Protein AF-A0A5P2W1J0-F1 (afdb_monomer)

Organism: NCBI:txid40318

Sequence (146 aa):
MRELLFEFESRYTLREKDQLHRMLEKELWIFGDEYSHAVSEIGLAKALNRHLPRLEGRTVPQQRDQLHNGTSGRLDLLLSSVSGSGRTKQQLVVELKRPRTVLSEAEVAQINSYAYAVTTDERYRHDEETCWEFWLVGNSIDDVVQ

Foldseek 3Di:
DDDDADDDPCPPDQQDLVVVLVVCCVVVCSVPPQFPDKDAFAKLLRVVVVVQPPPPPDDPPPRDQAFPVRDIDTFGMWTWGADDVRQAIEIETEDEDRQPDAAEPVLVVNQVSSVVRQVPRPSCVPNPRYHYHTYYDYNHYDPVVD

Nearest PDB structures (foldseek):
  4ceh-assembly1_B  TM=3.805E-01  e=6.452E-02  Bacillus subtilis subsp. subtilis str. 168
  4cei-assembly1_B  TM=4.123E-01  e=1.154E-01  Bacillus subtilis subsp. subtilis str. 168
  3u4q-assembly1_B  TM=3.263E-01  e=1.493E-01  Bacillus subtilis
  4cej-assembly1_B  TM=3.397E-01  e=2.200E-01  Bacillus subtilis subsp. subtilis str. 168
  8xgc-assembly1_8  TM=2.785E-01  e=1.105E+00  Saccharomyces cerevisiae

Secondary structure (DSSP, 8-state):
--------S-TTT--SHHHHHHHHTT-GGGG-TT--EEEEEEEHHHHHHHHS---TT----S--SS-TTS---EEEEEEEEEEGGGTEEEEEEEEE--TTPEE-HHHHHHHHHHHHHHHH-GGGTT-TTEEEEEEEE-SEE-TT--

Solvent-accessible surface area (backbone atoms only — not comparable to full-atom values): 8924 Å² total; per-residue (Å²): 134,89,84,74,82,70,85,67,98,52,94,82,75,65,86,45,45,67,57,53,48,63,48,44,75,75,48,42,52,82,82,34,82,70,37,84,44,76,48,63,74,36,40,46,31,60,53,52,62,70,69,46,74,82,52,86,90,58,79,76,71,75,88,46,80,42,40,96,87,64,53,60,51,72,34,51,35,39,34,42,30,70,40,80,95,71,57,37,31,43,37,38,41,33,44,77,48,34,65,84,41,65,43,43,67,69,57,52,49,51,55,49,48,53,54,50,51,55,76,67,35,74,88,50,75,82,48,85,48,55,48,80,47,78,46,81,44,46,62,40,69,37,82,89,73,109

Structure (mmCIF, N/CA/C/O backbone):
data_AF-A0A5P2W1J0-F1
#
_entry.id   AF-A0A5P2W1J0-F1
#
loop_
_atom_site.group_PDB
_atom_site.id
_atom_site.type_symbol
_atom_site.label_atom_id
_atom_site.label_alt_id
_atom_site.label_comp_id
_atom_site.label_asym_id
_atom_site.label_entity_id
_atom_site.label_seq_id
_atom_site.pdbx_PDB_ins_code
_atom_site.Cartn_x
_atom_site.Cartn_y
_atom_site.Cartn_z
_atom_site.occupancy
_atom_site.B_iso_or_equiv
_atom_site.auth_seq_id
_atom_site.auth_comp_id
_atom_site.auth_asym_id
_atom_site.auth_atom_id
_atom_site.pdbx_PDB_model_num
ATOM 1 N N . MET A 1 1 ? -9.440 -2.153 -10.381 1.00 31.75 1 MET A N 1
ATOM 2 C CA . MET A 1 1 ? -7.993 -1.886 -10.301 1.00 31.75 1 MET A CA 1
ATOM 3 C C . MET A 1 1 ? -7.786 -0.420 -10.644 1.00 31.75 1 MET A C 1
ATOM 5 O O . MET A 1 1 ? -8.346 0.014 -11.642 1.00 31.75 1 MET A O 1
ATOM 9 N N . ARG A 1 2 ? -7.126 0.371 -9.788 1.00 34.25 2 ARG A N 1
ATOM 10 C CA . ARG A 1 2 ? -6.659 1.709 -10.184 1.00 34.25 2 ARG A CA 1
ATOM 11 C C . ARG A 1 2 ? -5.267 1.524 -10.777 1.00 34.25 2 ARG A C 1
ATOM 13 O O . ARG A 1 2 ? -4.403 0.977 -10.104 1.00 34.25 2 ARG A O 1
ATOM 20 N N . GLU A 1 3 ? -5.083 1.931 -12.025 1.00 37.69 3 GLU A N 1
ATOM 21 C CA . GLU A 1 3 ? -3.789 1.900 -12.704 1.00 37.69 3 GLU A CA 1
ATOM 22 C C . GLU A 1 3 ? -3.160 3.292 -12.626 1.00 37.69 3 GLU A C 1
ATOM 24 O O . GLU A 1 3 ? -3.736 4.272 -13.095 1.00 37.69 3 GLU A O 1
ATOM 29 N N . LEU A 1 4 ? -1.986 3.383 -12.003 1.00 44.47 4 LEU A N 1
ATOM 30 C CA . LEU A 1 4 ? -1.175 4.598 -11.955 1.00 44.47 4 LEU A CA 1
ATOM 31 C C . LEU A 1 4 ? 0.078 4.339 -12.794 1.00 44.47 4 LEU A C 1
ATOM 33 O O . LEU A 1 4 ? 1.078 3.808 -12.315 1.00 44.47 4 LEU A O 1
ATOM 37 N N . LEU A 1 5 ? -0.019 4.647 -14.088 1.00 41.25 5 LEU A N 1
ATOM 38 C CA . LEU A 1 5 ? 1.088 4.541 -15.035 1.00 41.25 5 LEU A CA 1
ATOM 39 C C . LEU A 1 5 ? 1.984 5.774 -14.899 1.00 41.25 5 LEU A C 1
ATOM 41 O O . LEU A 1 5 ? 1.643 6.875 -15.326 1.00 41.25 5 LEU A O 1
ATOM 45 N N . PHE A 1 6 ? 3.147 5.581 -14.283 1.00 42.84 6 PHE A N 1
ATOM 46 C CA . PHE A 1 6 ? 4.178 6.605 -14.177 1.00 42.84 6 PHE A CA 1
ATOM 47 C C . PHE A 1 6 ? 4.983 6.693 -15.476 1.00 42.84 6 PHE A C 1
ATOM 49 O O . PHE A 1 6 ? 5.951 5.956 -15.673 1.00 42.84 6 PHE A O 1
ATOM 56 N N . GLU A 1 7 ? 4.621 7.625 -16.354 1.00 37.50 7 GLU A N 1
ATOM 57 C CA . GLU A 1 7 ? 5.414 7.928 -17.546 1.00 37.50 7 GLU A CA 1
ATOM 58 C C . GLU A 1 7 ? 6.431 9.034 -17.230 1.00 37.50 7 GLU A C 1
ATOM 60 O O . GLU A 1 7 ? 6.177 10.227 -17.369 1.00 37.50 7 GLU A O 1
ATOM 65 N N . PHE A 1 8 ? 7.603 8.638 -16.726 1.00 43.78 8 PHE A N 1
ATOM 66 C CA . PHE A 1 8 ? 8.714 9.564 -16.511 1.00 43.78 8 PHE A CA 1
ATOM 67 C C . PHE A 1 8 ? 9.620 9.555 -17.752 1.00 43.78 8 PHE A C 1
ATOM 69 O O . PHE A 1 8 ? 10.289 8.557 -18.033 1.00 43.78 8 PHE A O 1
ATOM 76 N N . GLU A 1 9 ? 9.718 10.683 -18.461 1.00 39.81 9 GLU A N 1
ATOM 77 C CA . GLU A 1 9 ? 10.654 10.950 -19.578 1.00 39.81 9 GLU A CA 1
ATOM 78 C C . GLU A 1 9 ? 12.149 10.942 -19.151 1.00 39.81 9 GLU A C 1
ATOM 80 O O . GLU A 1 9 ? 13.011 11.560 -19.766 1.00 39.81 9 GLU A O 1
ATOM 85 N N . SER A 1 10 ? 12.515 10.208 -18.094 1.00 43.81 10 SER A N 1
ATOM 86 C CA . SER A 1 10 ? 13.906 9.946 -17.712 1.00 43.81 10 SER A CA 1
ATOM 87 C C . SER A 1 10 ? 14.154 8.441 -17.614 1.00 43.81 10 SER A C 1
ATOM 89 O O . SER A 1 10 ? 14.41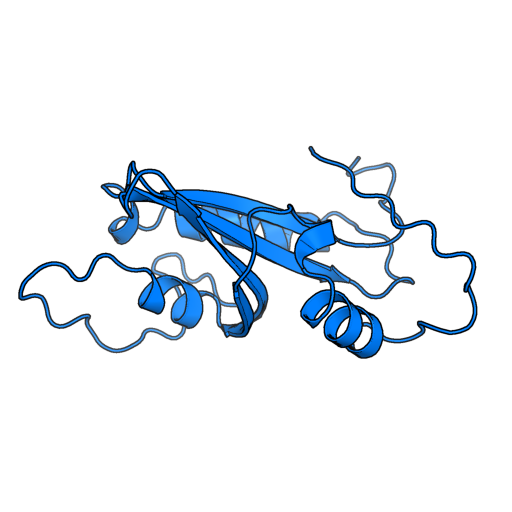1 7.856 -16.564 1.00 43.81 10 SER A O 1
ATOM 91 N N . ARG A 1 11 ? 14.140 7.774 -18.773 1.00 44.44 11 ARG A N 1
ATOM 92 C CA . ARG A 1 11 ? 14.523 6.351 -18.893 1.00 44.44 11 ARG A CA 1
ATOM 93 C C . ARG A 1 11 ? 15.974 6.062 -18.452 1.00 44.44 11 ARG A C 1
ATOM 95 O O . ARG A 1 11 ? 16.391 4.906 -18.436 1.00 44.44 11 ARG A O 1
ATOM 102 N N . TYR A 1 12 ? 16.745 7.085 -18.069 1.00 44.25 12 TYR A N 1
ATOM 103 C CA . TYR A 1 12 ? 18.153 6.967 -17.694 1.00 44.25 12 TYR A CA 1
ATOM 104 C C . TYR A 1 12 ? 18.473 7.222 -16.214 1.00 44.25 12 TYR A C 1
ATOM 106 O O . TYR A 1 12 ? 19.532 6.766 -15.777 1.00 44.25 12 TYR A O 1
ATOM 114 N N . THR A 1 13 ? 17.595 7.855 -15.423 1.00 50.66 13 THR A N 1
ATOM 115 C CA . THR A 1 13 ? 18.009 8.399 -14.110 1.00 50.66 13 THR A CA 1
ATOM 116 C C . THR A 1 13 ? 17.537 7.581 -12.904 1.00 50.66 13 THR A C 1
ATOM 118 O O . THR A 1 13 ? 18.249 7.537 -11.906 1.00 50.66 13 THR A O 1
ATOM 121 N N . LEU A 1 14 ? 16.409 6.864 -12.993 1.00 55.03 14 LEU A N 1
ATOM 122 C CA . LEU A 1 14 ? 15.874 6.045 -11.893 1.00 55.03 14 LEU A CA 1
ATOM 123 C C . LEU A 1 14 ? 16.140 4.559 -12.148 1.00 55.03 14 LEU A C 1
ATOM 125 O O . LEU A 1 14 ? 15.319 3.828 -12.700 1.00 55.03 14 LEU A O 1
ATOM 129 N N . ARG A 1 15 ? 17.347 4.106 -11.796 1.00 62.31 15 ARG A N 1
ATOM 130 C CA . ARG A 1 15 ? 17.764 2.704 -11.996 1.00 62.31 15 ARG A CA 1
ATOM 131 C C . ARG A 1 15 ? 17.413 1.806 -10.812 1.00 62.31 15 ARG A C 1
ATOM 133 O O . ARG A 1 15 ? 17.435 0.582 -10.960 1.00 62.31 15 ARG A O 1
ATOM 140 N N . GLU A 1 16 ? 17.102 2.404 -9.666 1.00 68.12 16 GLU A N 1
ATOM 141 C CA . GLU A 1 16 ? 17.003 1.729 -8.376 1.00 68.12 16 GLU A CA 1
ATOM 142 C C . GLU A 1 16 ? 15.677 2.051 -7.680 1.00 68.12 16 GLU A C 1
ATOM 144 O O . GLU A 1 16 ? 15.235 3.200 -7.658 1.00 68.12 16 GLU A O 1
ATOM 149 N N . LYS A 1 17 ? 15.062 1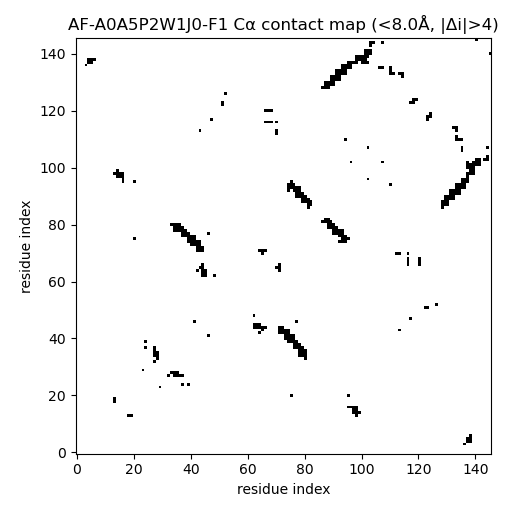.019 -7.086 1.00 79.75 17 LYS A N 1
ATOM 150 C CA . LYS A 1 17 ? 13.843 1.131 -6.266 1.00 79.75 17 LYS A CA 1
ATOM 151 C C . LYS A 1 17 ? 14.015 2.182 -5.167 1.00 79.75 17 LYS A C 1
ATOM 153 O O . LYS A 1 17 ? 13.116 2.982 -4.964 1.00 79.75 17 LYS A O 1
ATOM 158 N N . ASP A 1 18 ? 15.187 2.241 -4.545 1.00 80.56 18 ASP A N 1
ATOM 159 C CA . ASP A 1 18 ? 15.483 3.160 -3.443 1.00 80.56 18 ASP A CA 1
ATOM 160 C C . ASP A 1 18 ? 15.403 4.636 -3.861 1.00 80.56 18 ASP A C 1
ATOM 162 O O . ASP A 1 18 ? 15.016 5.491 -3.068 1.00 80.56 18 ASP A O 1
ATOM 166 N N . GLN A 1 19 ? 15.745 4.956 -5.112 1.00 81.38 19 GLN A N 1
ATOM 167 C CA . GLN A 1 19 ? 15.623 6.320 -5.631 1.00 81.38 19 GLN A CA 1
ATOM 168 C C . GLN A 1 19 ? 14.154 6.695 -5.842 1.00 81.38 19 GLN A C 1
ATOM 170 O O . GLN A 1 19 ? 13.744 7.786 -5.447 1.00 81.38 19 GLN A O 1
ATOM 175 N N . LEU A 1 20 ? 13.367 5.778 -6.417 1.00 81.19 20 LEU A N 1
ATOM 176 C CA . LEU A 1 20 ? 11.922 5.948 -6.575 1.00 81.19 20 LEU A CA 1
ATOM 177 C C . LEU A 1 20 ? 11.240 6.090 -5.208 1.00 81.19 20 LEU A C 1
ATOM 179 O O . LEU A 1 20 ? 10.453 7.006 -5.008 1.00 81.19 20 LEU A O 1
ATOM 183 N N . HIS A 1 21 ? 11.605 5.242 -4.248 1.00 84.88 21 HIS A N 1
ATOM 184 C CA . HIS A 1 21 ? 11.090 5.274 -2.881 1.00 84.88 21 HIS A CA 1
ATOM 185 C C . HIS A 1 21 ? 11.347 6.629 -2.217 1.00 84.88 21 HIS A C 1
ATOM 187 O O . HIS A 1 21 ? 10.401 7.294 -1.806 1.00 84.88 21 HIS A O 1
ATOM 193 N N . ARG A 1 22 ? 12.600 7.101 -2.205 1.00 84.56 22 ARG A N 1
ATOM 194 C CA . ARG A 1 22 ? 12.964 8.409 -1.625 1.00 84.56 22 ARG A CA 1
ATOM 195 C C . ARG A 1 22 ? 12.276 9.593 -2.301 1.00 84.56 22 ARG A C 1
ATOM 197 O O . ARG A 1 22 ? 12.107 10.636 -1.674 1.00 84.56 22 ARG A O 1
ATOM 204 N N . MET A 1 23 ? 11.964 9.476 -3.591 1.00 84.19 23 MET A N 1
ATOM 205 C CA . MET A 1 23 ? 11.207 10.497 -4.312 1.00 84.19 23 MET A CA 1
ATOM 206 C C . MET A 1 23 ? 9.748 10.493 -3.855 1.00 84.19 23 MET A C 1
ATOM 208 O O . MET A 1 23 ? 9.231 11.532 -3.466 1.00 84.19 23 MET A O 1
ATOM 212 N N . LEU A 1 24 ? 9.112 9.321 -3.824 1.00 84.44 24 LEU A N 1
ATOM 213 C CA . LEU A 1 24 ? 7.712 9.171 -3.428 1.00 84.44 24 LEU A CA 1
ATOM 214 C C . LEU A 1 24 ? 7.461 9.560 -1.967 1.00 84.44 24 LEU A C 1
ATOM 216 O O . LEU A 1 24 ? 6.425 10.141 -1.678 1.00 84.44 24 LEU A O 1
ATOM 220 N N . GLU A 1 25 ? 8.422 9.347 -1.063 1.00 83.12 25 GLU A N 1
ATOM 221 C CA . GLU A 1 25 ? 8.347 9.843 0.324 1.00 83.12 25 GLU A CA 1
ATOM 222 C C . GLU A 1 25 ? 8.157 11.364 0.423 1.00 83.12 25 GLU A C 1
ATOM 224 O O . GLU A 1 25 ? 7.618 11.854 1.414 1.00 83.12 25 GLU A O 1
ATOM 229 N N . LYS A 1 26 ? 8.617 12.116 -0.584 1.00 84.69 26 LYS A N 1
ATOM 230 C CA . LYS A 1 26 ? 8.493 13.579 -0.647 1.00 84.69 26 LYS A CA 1
ATOM 231 C C . LYS A 1 26 ? 7.264 14.032 -1.430 1.00 84.69 26 LYS A C 1
ATOM 233 O O . LYS A 1 26 ? 6.799 15.145 -1.223 1.00 84.69 26 LYS A O 1
ATOM 238 N N . GLU A 1 27 ? 6.741 13.165 -2.289 1.00 87.50 27 GLU A N 1
ATOM 239 C CA . GLU A 1 27 ? 5.683 13.462 -3.255 1.00 87.50 27 GLU A CA 1
ATOM 240 C C . GLU A 1 27 ? 4.441 12.589 -2.988 1.00 87.50 27 GLU A C 1
ATOM 242 O O . GLU A 1 27 ? 3.876 11.978 -3.894 1.00 87.50 27 GLU A O 1
ATOM 247 N N . LEU A 1 28 ? 4.017 12.504 -1.719 1.00 87.25 28 LEU A N 1
ATOM 248 C CA . LEU A 1 28 ? 2.903 11.640 -1.291 1.00 87.25 28 LEU A CA 1
ATOM 249 C C . LEU A 1 28 ? 1.573 11.959 -1.993 1.00 87.25 28 LEU A C 1
ATOM 251 O O . LEU A 1 28 ? 0.750 11.062 -2.154 1.00 87.25 28 LEU A O 1
ATOM 255 N N . TRP A 1 29 ? 1.392 13.201 -2.455 1.00 86.56 29 TRP A N 1
ATOM 256 C CA . TRP A 1 29 ? 0.205 13.662 -3.185 1.00 86.56 29 TRP A CA 1
ATOM 257 C C . TRP A 1 29 ? -0.100 12.824 -4.432 1.00 86.56 29 TRP A C 1
ATOM 259 O O . TRP A 1 29 ? -1.250 12.739 -4.848 1.00 86.56 29 TRP A O 1
ATOM 269 N N . ILE A 1 30 ? 0.898 12.139 -5.004 1.00 87.88 30 ILE A N 1
ATOM 270 C CA . ILE A 1 30 ? 0.690 11.251 -6.155 1.00 87.88 30 ILE A CA 1
ATOM 271 C C . ILE A 1 30 ? -0.248 10.079 -5.809 1.00 87.88 30 ILE A C 1
ATOM 273 O O . ILE A 1 30 ? -0.925 9.536 -6.682 1.00 87.88 30 ILE A O 1
ATOM 277 N N . PHE A 1 31 ? -0.314 9.697 -4.533 1.00 89.00 31 PHE A N 1
ATOM 278 C CA . PHE A 1 31 ? -1.225 8.664 -4.044 1.00 89.00 31 PHE A CA 1
ATOM 279 C C . PHE A 1 31 ? -2.612 9.204 -3.671 1.00 89.00 31 PHE A C 1
ATOM 281 O O . PHE A 1 31 ? -3.542 8.420 -3.511 1.00 89.00 31 PHE A O 1
ATOM 288 N N . GLY A 1 32 ? -2.757 10.523 -3.550 1.00 88.44 32 GLY A N 1
ATOM 289 C CA . GLY A 1 32 ? -3.967 11.207 -3.104 1.00 88.44 32 GLY A CA 1
ATOM 290 C C . GLY A 1 32 ? -3.622 12.421 -2.243 1.00 88.44 32 GLY A C 1
ATOM 291 O O . GLY A 1 32 ? -2.745 12.352 -1.378 1.00 88.44 32 GLY A O 1
ATOM 292 N N . ASP A 1 33 ? -4.317 13.535 -2.468 1.00 87.19 33 ASP A N 1
ATOM 293 C CA . ASP A 1 33 ? -4.098 14.799 -1.749 1.00 87.19 33 ASP A CA 1
ATOM 294 C C . ASP A 1 33 ? -4.391 14.680 -0.242 1.00 87.19 33 ASP A C 1
ATOM 296 O O . ASP A 1 33 ? -3.907 15.471 0.570 1.00 87.19 33 ASP A O 1
ATOM 300 N N . GLU A 1 34 ? -5.181 13.684 0.157 1.00 85.62 34 GLU A N 1
AT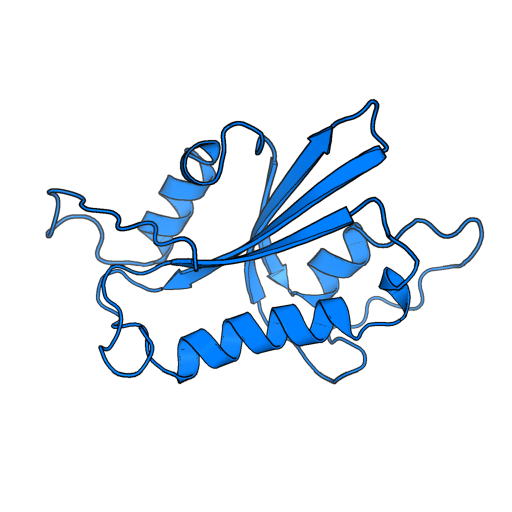OM 301 C CA . GLU A 1 34 ? -5.518 13.409 1.548 1.00 85.62 34 GLU A CA 1
ATOM 302 C C . GLU A 1 34 ? -4.341 12.848 2.365 1.00 85.62 34 GLU A C 1
ATOM 304 O O . GLU A 1 34 ? -4.369 12.907 3.603 1.00 85.62 34 GLU A O 1
ATOM 309 N N . TYR A 1 35 ? -3.310 12.297 1.717 1.00 86.56 35 TYR A N 1
ATOM 310 C CA . TYR A 1 35 ? -2.194 11.644 2.394 1.00 86.56 35 TYR A CA 1
ATOM 311 C C . TYR A 1 35 ? -1.097 12.644 2.757 1.00 86.56 35 TYR A C 1
ATOM 313 O O . TYR A 1 35 ? -0.282 13.059 1.939 1.00 86.56 35 TYR A O 1
ATOM 321 N N . SER A 1 36 ? -1.034 12.988 4.042 1.00 78.19 36 SER A N 1
ATOM 322 C CA . SER A 1 36 ? -0.018 13.895 4.602 1.00 78.19 36 SER A CA 1
ATOM 323 C C . SER A 1 36 ? 1.060 13.182 5.424 1.00 78.19 36 SER A C 1
ATOM 325 O O . SER A 1 36 ? 2.049 13.800 5.812 1.00 78.19 36 SER A O 1
ATOM 327 N N . HIS A 1 37 ? 0.872 11.892 5.715 1.00 82.62 37 HIS A N 1
ATOM 328 C CA . HIS A 1 37 ? 1.754 11.109 6.575 1.00 82.62 37 HIS A CA 1
ATOM 329 C C . HIS A 1 37 ? 2.056 9.754 5.940 1.00 82.62 37 HIS A C 1
ATOM 331 O O . HIS A 1 37 ? 1.141 9.047 5.514 1.00 82.62 37 HIS A O 1
ATOM 337 N N . ALA A 1 38 ? 3.333 9.373 5.952 1.00 85.12 38 ALA A N 1
ATOM 338 C CA . ALA A 1 38 ? 3.798 8.069 5.504 1.00 85.12 38 ALA A CA 1
ATOM 339 C C . ALA A 1 38 ? 4.767 7.444 6.512 1.00 85.12 38 ALA A C 1
ATOM 341 O O . ALA A 1 38 ? 5.522 8.130 7.206 1.00 85.12 38 ALA A O 1
ATOM 342 N N . VAL A 1 39 ? 4.741 6.117 6.581 1.00 85.25 39 VAL A N 1
ATOM 343 C CA . VAL A 1 39 ? 5.730 5.300 7.278 1.00 85.25 39 VAL A CA 1
ATOM 344 C C . VAL A 1 39 ? 6.377 4.378 6.258 1.00 85.25 39 VAL A C 1
ATOM 346 O O . VAL A 1 39 ? 5.676 3.634 5.577 1.00 85.25 39 VAL A O 1
ATOM 349 N N . SER A 1 40 ? 7.704 4.395 6.199 1.00 86.69 40 SER A N 1
ATOM 350 C CA . SER A 1 40 ? 8.472 3.619 5.226 1.00 86.69 40 SER A CA 1
ATOM 351 C C . SER A 1 40 ? 9.187 2.426 5.846 1.00 86.69 40 SER A C 1
ATOM 353 O O . SER A 1 40 ? 9.510 2.440 7.039 1.00 86.69 40 SER A O 1
ATOM 355 N N . GLU A 1 41 ? 9.480 1.417 5.020 1.00 84.88 41 GLU A N 1
ATOM 356 C CA . GLU A 1 41 ? 10.343 0.270 5.351 1.00 84.88 41 GLU A CA 1
ATOM 357 C C . GLU A 1 41 ? 9.952 -0.427 6.669 1.00 84.88 41 GLU A C 1
ATOM 359 O O . GLU A 1 41 ? 10.791 -0.837 7.479 1.00 84.88 41 GLU A O 1
ATOM 364 N N . ILE A 1 42 ? 8.646 -0.557 6.908 1.00 82.75 42 ILE A N 1
ATOM 365 C CA . ILE A 1 42 ? 8.090 -1.101 8.146 1.00 82.75 42 ILE A CA 1
ATOM 366 C C . ILE A 1 42 ? 7.553 -2.514 7.925 1.00 82.75 42 ILE A C 1
ATOM 368 O O . ILE A 1 42 ? 6.896 -2.807 6.931 1.00 82.75 42 ILE A O 1
ATOM 372 N N . GLY A 1 43 ? 7.814 -3.418 8.872 1.00 85.62 43 GLY A N 1
ATOM 373 C CA . GLY A 1 43 ? 7.209 -4.750 8.849 1.00 85.62 43 GLY A CA 1
ATOM 374 C C . GLY A 1 43 ? 5.681 -4.666 8.928 1.00 85.62 43 GLY A C 1
ATOM 375 O O . GLY A 1 43 ? 5.165 -3.928 9.766 1.00 85.62 43 GLY A O 1
ATOM 376 N N . LEU A 1 44 ? 4.965 -5.446 8.117 1.00 83.88 44 LEU A N 1
ATOM 377 C CA . LEU A 1 44 ? 3.500 -5.470 8.039 1.00 83.88 44 LEU A CA 1
ATOM 378 C C . LEU A 1 44 ? 2.853 -5.603 9.424 1.00 83.88 44 LEU A C 1
ATOM 380 O O . LEU A 1 44 ? 2.031 -4.778 9.809 1.00 83.88 44 LEU A O 1
ATOM 384 N N . ALA A 1 45 ? 3.279 -6.585 10.223 1.00 81.94 45 ALA A N 1
ATOM 385 C CA . ALA A 1 45 ? 2.742 -6.779 11.569 1.00 81.94 45 ALA A CA 1
ATOM 386 C C . ALA A 1 45 ? 2.999 -5.565 12.482 1.00 81.94 45 ALA A C 1
ATOM 388 O O . ALA A 1 45 ? 2.125 -5.157 13.247 1.00 81.94 45 ALA A O 1
ATOM 389 N N . LYS A 1 46 ? 4.174 -4.933 12.373 1.00 83.12 46 LYS A N 1
ATOM 390 C CA . LYS A 1 46 ? 4.525 -3.730 13.140 1.00 83.12 46 LYS A CA 1
ATOM 391 C C . LYS A 1 46 ? 3.694 -2.517 12.714 1.00 83.12 46 LYS A C 1
ATOM 393 O O . LYS A 1 46 ? 3.248 -1.772 13.585 1.00 83.12 46 LYS A O 1
ATOM 398 N N . ALA A 1 47 ? 3.493 -2.334 11.411 1.00 80.56 47 ALA A N 1
ATOM 399 C CA . ALA A 1 47 ? 2.613 -1.320 10.842 1.00 80.56 47 ALA A CA 1
ATOM 400 C C . ALA A 1 47 ? 1.196 -1.486 11.394 1.00 80.56 47 ALA A C 1
ATOM 402 O O . ALA A 1 47 ? 0.688 -0.604 12.078 1.00 80.56 47 ALA A O 1
ATOM 403 N N . LEU A 1 48 ? 0.612 -2.666 11.218 1.00 77.69 48 LEU A N 1
ATOM 404 C CA . LEU A 1 48 ? -0.746 -2.977 11.648 1.00 77.69 48 LEU A CA 1
ATOM 405 C C . LEU A 1 48 ? -0.943 -2.807 13.161 1.00 77.69 48 LEU A C 1
ATOM 407 O O . LEU A 1 48 ? -1.916 -2.184 13.592 1.00 77.69 48 LEU A O 1
ATOM 411 N N . ASN A 1 49 ? 0.011 -3.254 13.9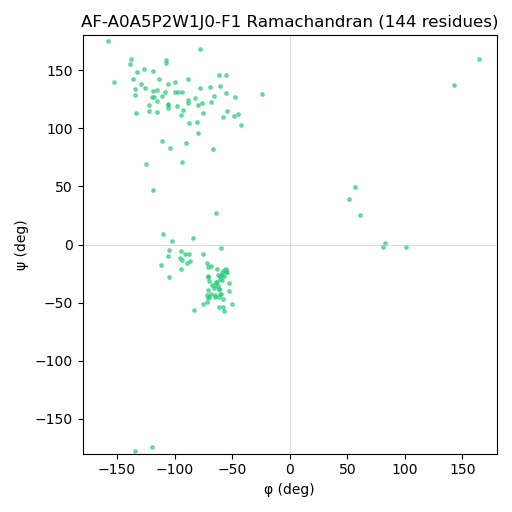81 1.00 76.62 49 ASN A N 1
ATOM 412 C CA . ASN A 1 49 ? -0.055 -3.092 15.436 1.00 76.62 49 ASN A CA 1
ATOM 413 C C . ASN A 1 49 ? -0.098 -1.617 15.887 1.00 76.62 49 ASN A C 1
ATOM 415 O O . ASN A 1 49 ? -0.649 -1.333 16.947 1.00 76.62 49 ASN A O 1
ATOM 419 N N . ARG A 1 50 ? 0.458 -0.671 15.113 1.00 74.88 50 ARG A N 1
ATOM 420 C CA . ARG A 1 50 ? 0.389 0.770 15.428 1.00 74.88 50 ARG A CA 1
ATOM 421 C C . ARG A 1 50 ? -1.019 1.338 15.247 1.00 74.88 50 ARG A C 1
ATOM 423 O O . ARG A 1 50 ? -1.383 2.271 15.960 1.00 74.88 50 ARG A O 1
ATOM 430 N N . HIS A 1 51 ? -1.777 0.782 14.308 1.00 68.44 51 HIS A N 1
ATOM 431 C CA . HIS A 1 51 ? -3.129 1.226 13.969 1.00 68.44 51 HIS A CA 1
ATOM 432 C C . HIS A 1 51 ? -4.213 0.448 14.700 1.00 68.44 51 HIS A C 1
ATOM 434 O O . HIS A 1 51 ? -5.383 0.807 14.595 1.00 68.44 51 HIS A O 1
ATOM 440 N N . LEU A 1 52 ? -3.834 -0.587 15.456 1.00 66.25 52 LEU A N 1
ATOM 441 C CA . LEU A 1 52 ? -4.785 -1.342 16.244 1.00 66.25 52 LEU A CA 1
ATOM 442 C C . LEU A 1 52 ? -5.536 -0.378 17.171 1.00 66.25 52 LEU A C 1
ATOM 444 O O . LEU A 1 52 ? -4.878 0.424 17.851 1.00 66.25 52 LEU A O 1
ATOM 448 N N . PRO A 1 53 ? -6.883 -0.429 17.207 1.00 57.44 53 PRO A N 1
ATOM 449 C CA . PRO A 1 53 ? -7.646 0.325 18.182 1.00 57.44 53 PRO A CA 1
ATOM 450 C C . PRO A 1 53 ? -6.998 0.087 19.539 1.00 57.44 53 PRO A C 1
ATOM 452 O O . PRO A 1 53 ? -6.743 -1.064 19.912 1.00 57.44 53 PRO A O 1
ATOM 455 N N . ARG A 1 54 ? -6.655 1.162 20.257 1.00 54.91 54 ARG A N 1
ATOM 456 C CA . ARG A 1 54 ? -6.231 1.041 21.651 1.00 54.91 54 ARG A CA 1
ATOM 457 C C . ARG A 1 54 ? -7.461 0.566 22.414 1.00 54.91 54 ARG A C 1
ATOM 459 O O . ARG A 1 54 ? -8.209 1.381 22.934 1.00 54.91 54 ARG A O 1
ATOM 466 N N . LEU A 1 55 ? -7.710 -0.741 22.382 1.00 48.75 55 LEU A N 1
ATOM 467 C CA . LEU A 1 55 ? -8.779 -1.389 23.117 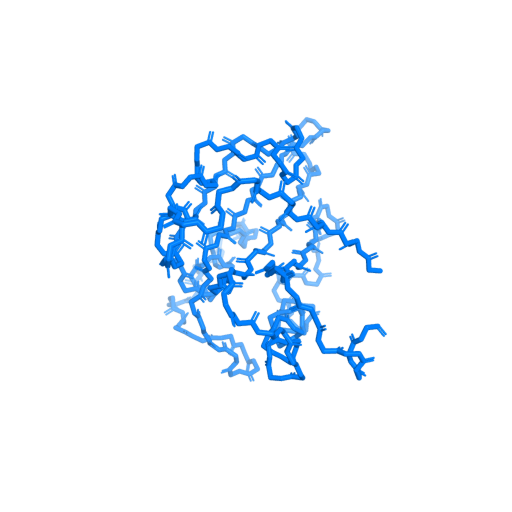1.00 48.75 55 LEU A CA 1
ATOM 468 C C . LEU A 1 55 ? -8.518 -1.058 24.577 1.00 48.75 55 LEU A C 1
ATOM 470 O O . LEU A 1 55 ? -7.509 -1.482 25.147 1.00 48.75 55 LEU A O 1
ATOM 474 N N . GLU A 1 56 ? -9.380 -0.212 25.122 1.00 43.41 56 GLU A N 1
ATOM 475 C CA . GLU A 1 56 ? -9.301 0.317 26.472 1.00 43.41 56 GLU A CA 1
ATOM 476 C C . GLU A 1 56 ? -8.965 -0.821 27.450 1.00 43.41 56 GLU A C 1
ATOM 478 O O . GLU A 1 56 ? -9.718 -1.779 27.615 1.00 43.41 56 GLU A O 1
ATOM 483 N N . GLY A 1 57 ? -7.768 -0.768 28.038 1.00 46.78 57 GLY A N 1
ATOM 484 C CA . GLY A 1 57 ? -7.346 -1.692 29.093 1.00 46.78 57 GLY A CA 1
ATOM 485 C C . GLY A 1 57 ? -6.801 -3.062 28.670 1.00 46.78 57 GLY A C 1
ATOM 486 O O . GLY A 1 57 ? -6.412 -3.825 29.553 1.00 46.78 57 GLY A O 1
ATOM 487 N N . ARG A 1 58 ? -6.692 -3.402 27.377 1.00 47.16 58 ARG A N 1
ATOM 488 C CA . ARG A 1 58 ? -5.967 -4.618 26.958 1.00 47.16 58 ARG A CA 1
ATOM 489 C C . ARG A 1 58 ? -4.529 -4.263 26.603 1.00 47.16 58 ARG A C 1
ATOM 491 O O . ARG A 1 58 ? -4.266 -3.611 25.597 1.00 47.16 58 ARG A O 1
ATOM 498 N N . THR A 1 59 ? -3.587 -4.719 27.426 1.00 44.72 59 THR A N 1
ATOM 499 C CA . THR A 1 59 ? -2.175 -4.836 27.051 1.00 44.72 59 THR A CA 1
ATOM 500 C C . THR A 1 59 ? -2.122 -5.543 25.704 1.00 44.72 59 THR A C 1
ATOM 502 O O . THR A 1 59 ? -2.477 -6.718 25.617 1.00 44.72 59 THR A O 1
ATOM 505 N N . VAL A 1 60 ? -1.744 -4.823 24.642 1.00 50.66 60 VAL A N 1
ATOM 506 C CA . VAL A 1 60 ? -1.489 -5.439 23.337 1.00 50.66 60 VAL A CA 1
ATOM 507 C C . VAL A 1 60 ? -0.464 -6.544 23.608 1.00 50.66 60 VAL A C 1
ATOM 509 O O . VAL A 1 60 ? 0.629 -6.222 24.089 1.00 50.66 60 VAL A O 1
ATOM 512 N N . PRO A 1 61 ? -0.809 -7.834 23.419 1.00 48.69 61 PRO A N 1
ATOM 513 C CA . PRO A 1 61 ? 0.140 -8.915 23.638 1.00 48.69 61 PRO A CA 1
ATOM 514 C C . PRO A 1 61 ? 1.378 -8.639 22.788 1.00 48.69 61 PRO A C 1
ATOM 516 O O . PRO A 1 61 ? 1.235 -8.053 21.715 1.00 48.69 61 PRO A O 1
ATOM 519 N N . GLN A 1 62 ? 2.556 -9.021 23.293 1.00 52.16 62 GLN A N 1
ATOM 520 C CA . GLN A 1 62 ? 3.868 -8.826 22.664 1.00 52.16 62 GLN A CA 1
ATOM 521 C C . GLN A 1 62 ? 3.802 -8.672 21.144 1.00 52.16 62 GLN A C 1
ATOM 523 O O . GLN A 1 62 ? 3.197 -9.496 20.456 1.00 52.16 62 GLN A O 1
ATOM 528 N N . GLN A 1 63 ? 4.461 -7.618 20.659 1.00 55.94 63 GLN A N 1
ATOM 529 C CA . GLN A 1 63 ? 4.653 -7.307 19.249 1.00 55.94 63 GLN A CA 1
ATOM 530 C C . GLN A 1 63 ? 4.989 -8.600 18.493 1.00 55.94 63 GLN A C 1
ATOM 532 O O . GLN A 1 63 ? 6.082 -9.138 18.634 1.00 55.94 63 GLN A O 1
ATOM 537 N N . ARG A 1 64 ? 4.014 -9.156 17.768 1.00 60.62 64 ARG A N 1
ATOM 538 C CA . ARG A 1 64 ? 4.271 -10.317 16.920 1.00 60.62 64 ARG A CA 1
ATOM 539 C C . ARG A 1 64 ? 4.964 -9.820 15.661 1.00 60.62 64 ARG A C 1
ATOM 541 O O . ARG A 1 64 ? 4.509 -8.846 15.062 1.00 60.62 64 ARG A O 1
ATOM 548 N N . ASP A 1 65 ? 6.014 -10.518 15.249 1.00 64.62 65 ASP A N 1
ATOM 549 C CA . ASP A 1 65 ? 6.722 -10.244 13.991 1.00 64.62 65 ASP A CA 1
ATOM 550 C C . ASP A 1 65 ? 5.940 -10.744 12.758 1.00 64.62 65 ASP A C 1
ATOM 552 O O . ASP A 1 65 ? 6.298 -10.459 11.612 1.00 64.62 65 ASP A O 1
ATOM 556 N N . GLN A 1 66 ? 4.849 -11.486 12.987 1.00 68.38 66 GLN A N 1
ATOM 557 C CA . GLN A 1 66 ? 3.970 -12.060 11.967 1.00 68.38 66 GLN A CA 1
ATOM 558 C C . GLN A 1 66 ? 2.497 -11.929 12.3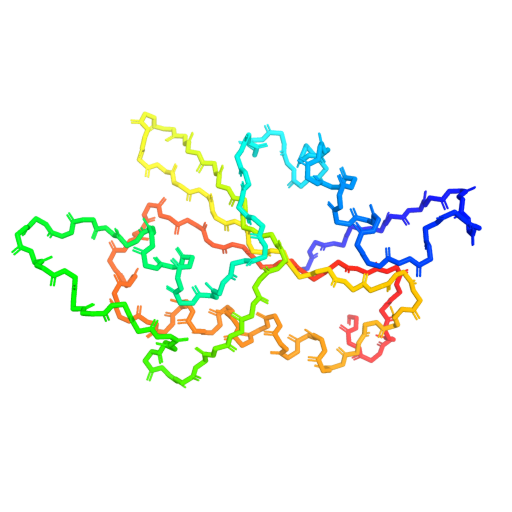76 1.00 68.38 66 GLN A C 1
ATOM 560 O O . GLN A 1 66 ? 2.167 -11.835 13.564 1.00 68.38 66 GLN A O 1
ATOM 565 N N . LEU A 1 67 ? 1.606 -11.932 11.387 1.00 71.94 67 LEU A N 1
ATOM 566 C CA . LEU A 1 67 ? 0.157 -11.933 11.596 1.00 71.94 67 LEU A CA 1
ATOM 567 C C . LEU A 1 67 ? -0.366 -13.324 11.977 1.00 71.94 67 LEU A C 1
ATOM 569 O O . LEU A 1 67 ? 0.353 -14.317 11.896 1.00 71.94 67 LEU A O 1
ATOM 573 N N . HIS A 1 68 ? -1.625 -13.405 12.428 1.00 71.31 68 HIS A N 1
ATOM 574 C CA . HIS A 1 68 ? -2.228 -14.671 12.882 1.00 71.31 68 HIS A CA 1
ATOM 575 C C . HIS A 1 68 ? -2.243 -15.762 11.807 1.00 71.31 68 HIS A C 1
ATOM 577 O O . HIS A 1 68 ? -2.133 -16.940 12.130 1.00 71.31 68 HIS A O 1
ATOM 583 N N . ASN A 1 69 ? -2.342 -15.370 10.541 1.00 74.00 69 ASN A N 1
ATOM 584 C CA . ASN A 1 69 ? -2.303 -16.268 9.393 1.00 74.00 69 ASN A CA 1
ATOM 585 C C . ASN A 1 69 ? -0.869 -16.623 8.938 1.00 74.00 69 ASN A C 1
ATOM 587 O O . ASN A 1 69 ? -0.704 -17.250 7.896 1.00 74.00 69 ASN A O 1
ATOM 591 N N . GLY A 1 70 ? 0.163 -16.199 9.677 1.00 75.69 70 GLY A N 1
ATOM 592 C CA . GLY A 1 70 ? 1.571 -16.410 9.335 1.00 75.69 70 GLY A CA 1
ATOM 593 C C . GLY A 1 70 ? 2.135 -15.421 8.311 1.00 75.69 70 GLY A C 1
ATOM 594 O O . GLY A 1 70 ? 3.326 -15.480 8.012 1.00 75.69 70 GLY A O 1
ATOM 595 N N . THR A 1 71 ? 1.334 -14.484 7.782 1.00 79.00 71 THR A N 1
ATOM 596 C CA . THR A 1 71 ? 1.843 -13.471 6.852 1.00 79.00 71 THR A CA 1
ATOM 597 C C . THR A 1 71 ? 2.829 -12.551 7.568 1.00 79.00 71 THR A C 1
ATOM 599 O O . THR A 1 71 ? 2.544 -11.962 8.616 1.00 79.00 71 THR A O 1
ATOM 602 N N . SER A 1 72 ? 4.002 -12.408 6.965 1.00 81.75 72 SER A N 1
ATOM 603 C CA . SER A 1 72 ? 5.041 -11.464 7.346 1.00 81.75 72 SER A CA 1
ATOM 604 C C . SER A 1 72 ? 5.623 -10.851 6.081 1.00 81.75 72 SER A C 1
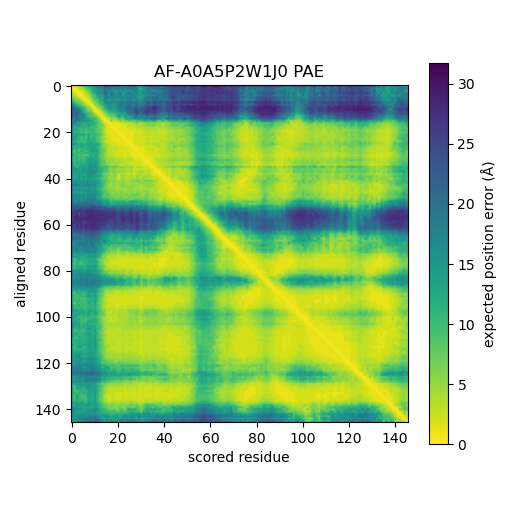ATOM 606 O O . SER A 1 72 ? 5.479 -11.393 4.987 1.00 81.75 72 SER A O 1
ATOM 608 N N . GLY A 1 73 ? 6.257 -9.701 6.222 1.00 84.50 73 GLY A N 1
ATOM 609 C CA . GLY A 1 73 ? 6.784 -8.956 5.093 1.00 84.50 73 GLY A CA 1
ATOM 610 C C . GLY A 1 73 ? 7.107 -7.536 5.499 1.00 84.50 73 GLY A C 1
ATOM 611 O O . GLY A 1 73 ? 6.616 -7.040 6.517 1.00 84.50 73 GLY A O 1
ATOM 612 N N . ARG A 1 74 ? 7.959 -6.890 4.713 1.00 87.06 74 ARG A N 1
ATOM 613 C CA . ARG A 1 74 ? 8.245 -5.466 4.845 1.00 87.06 74 ARG A CA 1
ATOM 614 C C . ARG A 1 74 ? 7.436 -4.724 3.794 1.00 87.06 74 ARG A C 1
ATOM 616 O O . ARG A 1 74 ? 7.431 -5.138 2.642 1.00 87.06 74 ARG A O 1
ATOM 623 N N . LEU A 1 75 ? 6.747 -3.681 4.232 1.00 88.19 75 LEU A N 1
ATOM 624 C CA . LEU A 1 75 ? 6.048 -2.740 3.373 1.00 88.19 75 LEU A CA 1
ATOM 625 C C . LEU A 1 75 ? 7.017 -1.636 2.971 1.00 88.19 75 LEU A C 1
ATOM 627 O O . LEU A 1 75 ? 7.797 -1.179 3.815 1.00 88.19 75 LEU A O 1
ATOM 631 N N . ASP A 1 76 ? 6.919 -1.178 1.728 1.00 90.31 76 ASP A N 1
ATOM 632 C CA . ASP A 1 76 ? 7.714 -0.039 1.276 1.00 90.31 76 ASP A CA 1
ATOM 633 C C . ASP A 1 76 ? 7.143 1.262 1.836 1.00 90.31 76 ASP A C 1
ATOM 635 O O . ASP A 1 76 ? 7.875 2.024 2.470 1.00 90.31 76 ASP A O 1
ATOM 639 N N . LEU A 1 77 ? 5.833 1.486 1.672 1.00 91.62 77 LEU A N 1
ATOM 640 C CA . LEU A 1 77 ? 5.122 2.625 2.253 1.00 91.62 77 LEU A CA 1
ATOM 641 C C . LEU A 1 77 ? 3.782 2.201 2.864 1.00 91.62 77 LEU A C 1
ATOM 643 O O . LEU A 1 77 ? 3.045 1.381 2.315 1.00 91.62 77 LEU A O 1
ATOM 647 N N . LEU A 1 78 ? 3.451 2.826 3.988 1.00 91.44 78 LEU A N 1
ATOM 648 C CA . LEU A 1 78 ? 2.108 2.885 4.551 1.00 91.44 78 LEU A CA 1
ATOM 649 C C . LEU A 1 78 ? 1.719 4.355 4.693 1.00 91.44 78 LEU A C 1
ATOM 651 O O . LEU A 1 78 ? 2.330 5.072 5.488 1.00 91.44 78 LEU A O 1
ATOM 655 N N . LEU A 1 79 ? 0.711 4.787 3.942 1.00 91.50 79 LEU A N 1
ATOM 656 C CA . LEU A 1 79 ? 0.161 6.133 4.019 1.00 91.50 79 LEU A CA 1
ATOM 657 C C . LEU A 1 79 ? -1.118 6.125 4.851 1.00 91.50 79 LEU A C 1
ATOM 659 O O . LEU A 1 79 ? -1.943 5.218 4.736 1.00 91.50 79 LEU A O 1
ATOM 663 N N . SER A 1 80 ? -1.291 7.155 5.675 1.00 89.06 80 SER A N 1
ATOM 664 C CA . SER A 1 80 ? -2.478 7.313 6.511 1.00 89.06 80 SER A CA 1
ATOM 665 C C . SER A 1 80 ? -3.118 8.676 6.283 1.00 89.06 80 SER A C 1
ATOM 667 O O . SER A 1 80 ? -2.436 9.701 6.314 1.00 89.06 80 SER A O 1
ATOM 669 N N . SER A 1 81 ? -4.440 8.691 6.141 1.00 89.19 81 SER A N 1
ATOM 670 C CA . SER A 1 81 ? -5.246 9.908 6.214 1.00 89.19 81 SER A CA 1
ATOM 671 C C . SER A 1 81 ? -6.367 9.747 7.231 1.00 89.19 81 SER A C 1
ATOM 673 O O . SER A 1 81 ? -6.822 8.634 7.507 1.00 89.19 81 SER A O 1
ATOM 675 N N . VAL A 1 82 ? -6.784 10.861 7.825 1.00 86.62 82 VAL A N 1
ATOM 676 C CA . VAL A 1 82 ? -7.864 10.905 8.807 1.00 86.62 82 VAL A CA 1
ATOM 677 C C . VAL A 1 82 ? -8.794 12.060 8.463 1.00 86.62 82 VAL A C 1
ATOM 679 O O . VAL A 1 82 ? -8.354 13.198 8.309 1.00 86.62 82 VAL A O 1
ATOM 682 N N . SER A 1 83 ? -10.089 11.776 8.382 1.00 84.25 83 SER A N 1
ATOM 683 C CA . SER A 1 83 ? -11.134 12.745 8.056 1.00 84.25 83 SER A CA 1
ATOM 684 C C . SER A 1 83 ? -12.329 12.614 9.013 1.00 84.25 83 SER A C 1
ATOM 686 O O . SER A 1 83 ? -12.274 11.881 10.005 1.00 84.25 83 SER A O 1
ATOM 688 N N . GLY A 1 84 ? -13.389 13.405 8.796 1.00 75.81 84 GLY A N 1
ATOM 689 C CA . GLY A 1 84 ? -14.630 13.301 9.578 1.00 75.81 84 GLY A CA 1
ATOM 690 C C . GLY A 1 84 ? -14.427 13.451 11.092 1.00 75.81 84 GLY A C 1
ATOM 691 O O . GLY A 1 84 ? -14.859 12.598 11.863 1.00 75.81 84 GLY A O 1
ATOM 692 N N . SER A 1 85 ? -13.713 14.499 11.522 1.00 79.06 85 SER A N 1
ATOM 693 C CA . SER A 1 85 ? -13.387 14.771 12.937 1.00 79.06 85 SER A CA 1
ATOM 694 C C . SER A 1 85 ? -12.564 13.685 13.644 1.00 79.06 85 SER A C 1
ATOM 696 O O . SER A 1 85 ? -12.621 13.575 14.866 1.00 79.06 85 SER A O 1
ATOM 698 N N . GLY A 1 86 ? -11.781 12.892 12.907 1.00 76.31 86 GLY A N 1
ATOM 699 C CA . GLY A 1 86 ? -10.922 11.862 13.502 1.00 76.31 86 GLY A CA 1
ATOM 700 C C . GLY A 1 86 ? -11.480 10.443 13.424 1.00 76.31 86 GLY A C 1
ATOM 701 O O . GLY A 1 86 ? -10.820 9.513 13.886 1.00 76.31 86 GLY A O 1
ATOM 702 N N . ARG A 1 87 ? -12.690 10.284 12.878 1.00 76.94 87 ARG A N 1
ATOM 703 C CA . ARG A 1 87 ? -13.413 9.010 12.848 1.00 76.94 87 ARG A CA 1
ATOM 704 C C . ARG A 1 87 ? -12.960 8.153 11.683 1.00 76.94 87 ARG A C 1
ATOM 706 O O . ARG A 1 87 ? -12.454 7.057 11.874 1.00 76.94 87 ARG A O 1
ATOM 713 N N . THR A 1 88 ? -13.061 8.695 10.476 1.00 81.62 88 THR A N 1
ATOM 714 C CA . THR A 1 88 ? -12.752 7.948 9.260 1.00 81.62 88 THR A CA 1
ATOM 715 C C . THR A 1 88 ? -11.253 7.943 9.011 1.00 81.62 88 THR A C 1
ATOM 717 O O . THR A 1 88 ? -10.619 8.999 8.965 1.00 81.62 88 THR A O 1
ATOM 720 N N . LYS A 1 89 ? -10.683 6.752 8.842 1.00 87.31 89 LYS A N 1
ATOM 721 C CA . LYS A 1 89 ? -9.258 6.545 8.584 1.00 87.31 89 LYS A CA 1
ATOM 722 C C . LYS A 1 89 ? -9.093 5.858 7.238 1.00 87.31 89 LYS A C 1
ATOM 724 O O . LYS A 1 89 ? -9.731 4.846 6.976 1.00 87.31 89 LYS A O 1
ATOM 729 N N . GLN A 1 90 ? -8.205 6.371 6.404 1.00 89.44 90 GLN A N 1
ATOM 730 C CA . GLN A 1 90 ? -7.760 5.684 5.195 1.00 89.44 90 GLN A CA 1
ATOM 731 C C . GLN A 1 90 ? -6.331 5.212 5.410 1.00 89.44 90 GLN A C 1
ATOM 733 O O . GLN A 1 90 ? -5.483 5.978 5.871 1.00 89.44 90 GLN A O 1
ATOM 738 N N . GLN A 1 91 ? -6.081 3.947 5.102 1.00 89.19 91 GLN A N 1
ATOM 739 C CA . GLN A 1 91 ? -4.771 3.320 5.170 1.00 89.19 91 GLN A CA 1
ATOM 740 C C . GLN A 1 91 ? -4.436 2.773 3.793 1.00 89.19 91 GLN A C 1
ATOM 742 O O . GLN A 1 91 ? -5.161 1.933 3.270 1.00 89.19 91 GLN A O 1
ATOM 747 N N . LEU A 1 92 ? -3.343 3.247 3.211 1.00 91.94 92 LEU A N 1
ATOM 748 C CA . LEU A 1 92 ? -2.877 2.802 1.909 1.00 91.94 92 LEU A CA 1
ATOM 749 C C . LEU A 1 92 ? -1.527 2.110 2.061 1.00 91.94 92 LEU A C 1
ATOM 751 O O . LEU A 1 92 ? -0.528 2.731 2.421 1.00 91.94 92 LEU A O 1
ATOM 755 N N . VAL A 1 93 ? -1.509 0.811 1.785 1.00 91.44 93 VAL A N 1
ATOM 756 C CA . VAL A 1 93 ? -0.292 0.008 1.687 1.00 91.44 93 VAL A CA 1
ATOM 757 C C . VAL A 1 93 ? 0.215 0.079 0.255 1.00 91.44 93 VAL A C 1
ATOM 759 O O . VAL A 1 93 ? -0.511 -0.278 -0.669 1.00 91.44 93 VAL A O 1
ATOM 762 N N . VAL A 1 94 ? 1.466 0.493 0.070 1.00 91.62 94 VAL A N 1
ATOM 763 C CA . VAL A 1 94 ? 2.106 0.545 -1.247 1.00 91.62 94 VAL A CA 1
ATOM 764 C C . VAL A 1 94 ? 3.314 -0.381 -1.269 1.00 91.62 94 VAL A C 1
ATOM 766 O O . VAL A 1 94 ? 4.218 -0.268 -0.438 1.00 91.62 94 VAL A O 1
ATOM 769 N N . GLU A 1 95 ? 3.337 -1.271 -2.256 1.00 90.94 95 GLU A N 1
ATOM 770 C CA . GLU A 1 95 ? 4.500 -2.071 -2.628 1.00 90.94 95 GLU A CA 1
ATOM 771 C C . GLU A 1 95 ? 5.090 -1.505 -3.927 1.00 90.94 95 GLU A C 1
ATOM 773 O O . GLU A 1 95 ? 4.437 -1.457 -4.970 1.00 90.94 95 GLU A O 1
ATOM 778 N N . LEU A 1 96 ? 6.346 -1.078 -3.867 1.00 90.25 96 LEU A N 1
ATOM 779 C CA . LEU A 1 96 ? 7.120 -0.537 -4.973 1.00 90.25 96 LEU A CA 1
ATOM 780 C C . LEU A 1 96 ? 7.996 -1.629 -5.584 1.00 90.25 96 LEU A C 1
ATOM 782 O O . LEU A 1 96 ? 8.778 -2.311 -4.906 1.00 90.25 96 LEU A O 1
ATOM 786 N N . LYS A 1 97 ? 7.957 -1.739 -6.908 1.00 87.75 97 LYS A N 1
ATOM 787 C CA . LYS A 1 97 ? 8.913 -2.539 -7.674 1.00 87.75 97 LYS A CA 1
ATOM 788 C C . LYS A 1 97 ? 9.873 -1.644 -8.436 1.00 87.75 97 LYS A C 1
ATOM 790 O O . LYS A 1 97 ? 9.645 -0.456 -8.652 1.00 87.75 97 LYS A O 1
ATOM 795 N N . ARG A 1 98 ? 11.026 -2.215 -8.790 1.00 83.75 98 ARG A N 1
ATOM 796 C CA . ARG A 1 98 ? 12.016 -1.491 -9.591 1.00 83.75 98 ARG A CA 1
ATOM 797 C C . ARG A 1 98 ? 11.368 -1.137 -10.933 1.00 83.75 98 ARG A C 1
ATOM 799 O O . ARG A 1 98 ? 10.659 -1.980 -11.470 1.00 83.75 98 ARG A O 1
ATOM 806 N N . PRO A 1 99 ? 11.700 0.009 -11.547 1.00 79.81 99 PRO A N 1
ATOM 807 C CA . PRO A 1 99 ? 11.152 0.384 -12.855 1.00 79.81 99 PRO A CA 1
ATOM 808 C C . PRO A 1 99 ? 11.366 -0.655 -13.969 1.00 79.81 99 PRO A C 1
ATOM 810 O O . PRO A 1 99 ? 10.675 -0.645 -14.974 1.00 79.81 99 PRO A O 1
ATOM 813 N N . ARG A 1 100 ? 12.351 -1.545 -13.816 1.00 79.75 100 ARG A N 1
ATOM 814 C CA . ARG A 1 100 ? 12.656 -2.615 -14.779 1.00 79.75 100 ARG A CA 1
ATOM 815 C C . ARG A 1 100 ? 11.926 -3.929 -14.499 1.00 79.75 100 ARG A C 1
ATOM 817 O O . ARG A 1 100 ? 12.071 -4.866 -15.273 1.00 79.75 100 ARG A O 1
ATOM 824 N N 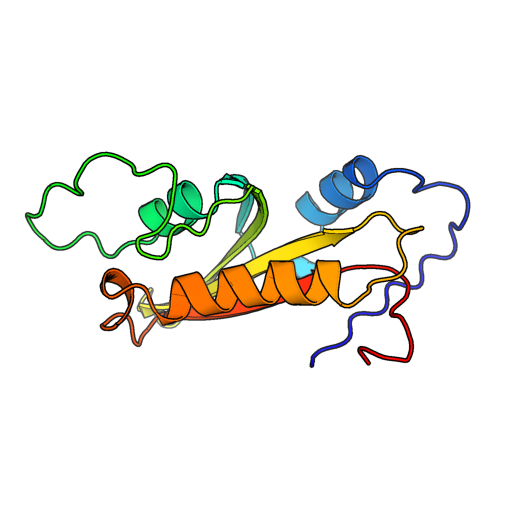. THR A 1 101 ? 11.240 -4.031 -13.366 1.00 84.38 101 THR A N 1
ATOM 825 C CA . THR A 1 101 ? 10.466 -5.214 -13.005 1.00 84.38 101 THR A CA 1
ATOM 826 C C . THR A 1 101 ? 9.145 -5.161 -13.756 1.00 84.38 101 THR A C 1
ATOM 828 O O . THR A 1 101 ? 8.378 -4.217 -13.577 1.00 84.38 101 THR A O 1
ATOM 831 N N . VAL A 1 102 ? 8.894 -6.178 -14.577 1.00 85.88 102 VAL A N 1
ATOM 832 C CA . VAL A 1 102 ? 7.556 -6.461 -15.096 1.00 85.88 102 VAL A CA 1
ATOM 833 C C . VAL A 1 102 ? 6.776 -7.113 -13.960 1.00 85.88 102 VAL A C 1
ATOM 835 O O . VAL A 1 102 ? 7.237 -8.103 -13.393 1.00 85.88 102 VAL A O 1
ATOM 838 N N . LEU A 1 103 ? 5.657 -6.510 -13.567 1.00 87.25 103 LEU A N 1
ATOM 839 C CA . LEU A 1 103 ? 4.795 -7.032 -12.513 1.00 87.25 103 LEU A CA 1
ATOM 840 C C . LEU A 1 103 ? 4.143 -8.324 -13.005 1.00 87.25 103 LEU A C 1
ATOM 842 O O . LEU A 1 103 ? 3.468 -8.313 -14.030 1.00 87.25 103 LEU A O 1
ATOM 846 N N . SER A 1 104 ? 4.349 -9.414 -12.272 1.00 88.31 104 SER A N 1
ATOM 847 C CA . SER A 1 104 ? 3.818 -10.737 -12.595 1.00 88.31 104 SER A CA 1
ATOM 848 C C . SER A 1 104 ? 2.900 -11.244 -11.480 1.00 88.31 104 SER A C 1
ATOM 850 O O . SER A 1 104 ? 2.639 -10.549 -10.492 1.00 88.31 104 SER A O 1
ATOM 852 N N . GLU A 1 105 ? 2.448 -12.494 -11.597 1.00 88.75 105 GLU A N 1
ATOM 853 C CA . GLU A 1 105 ? 1.665 -13.168 -10.557 1.00 88.75 105 GLU A CA 1
ATOM 854 C C . GLU A 1 105 ? 2.343 -13.139 -9.183 1.00 88.75 105 GLU A C 1
ATOM 856 O O . GLU A 1 105 ? 1.653 -13.049 -8.172 1.00 88.75 105 GLU A O 1
ATOM 861 N N . ALA A 1 106 ? 3.677 -13.180 -9.116 1.00 88.44 106 ALA A N 1
ATOM 862 C CA . ALA A 1 106 ? 4.392 -13.196 -7.841 1.00 88.44 106 ALA A CA 1
ATOM 863 C C . ALA A 1 106 ? 4.187 -11.892 -7.049 1.00 88.44 106 ALA A C 1
ATOM 865 O O . ALA A 1 106 ? 3.916 -11.912 -5.846 1.00 88.44 106 ALA A O 1
ATOM 866 N N . GLU A 1 107 ? 4.286 -10.750 -7.723 1.00 88.81 107 GLU A N 1
ATOM 867 C CA . GLU A 1 107 ? 4.114 -9.429 -7.129 1.00 88.81 107 GLU A CA 1
ATOM 868 C C . GLU A 1 107 ? 2.650 -9.165 -6.765 1.00 88.81 107 GLU A C 1
ATOM 870 O O . GLU A 1 107 ? 2.366 -8.629 -5.691 1.00 88.81 107 GLU A O 1
ATOM 875 N N . VAL A 1 108 ? 1.720 -9.605 -7.617 1.00 89.81 108 VAL A N 1
ATOM 876 C CA . VAL A 1 108 ? 0.277 -9.545 -7.344 1.00 89.81 108 VAL A CA 1
ATOM 877 C C . VAL A 1 108 ? -0.091 -10.435 -6.151 1.00 89.81 108 VAL A C 1
ATOM 879 O O . VAL A 1 108 ? -0.819 -10.015 -5.250 1.00 89.81 108 VAL A O 1
ATOM 882 N N . ALA A 1 109 ? 0.453 -11.651 -6.082 1.00 89.88 109 ALA A N 1
ATOM 883 C CA . ALA A 1 109 ? 0.239 -12.559 -4.961 1.00 89.88 109 ALA A CA 1
ATOM 884 C C . ALA A 1 109 ? 0.769 -11.970 -3.648 1.00 89.88 109 ALA A C 1
ATOM 886 O O . ALA A 1 109 ? 0.116 -12.097 -2.611 1.00 89.88 109 ALA A O 1
ATOM 887 N N . GLN A 1 110 ? 1.912 -11.279 -3.682 1.00 87.94 110 GLN A N 1
ATOM 888 C CA . GLN A 1 110 ? 2.463 -10.612 -2.506 1.00 87.94 110 GLN A CA 1
ATOM 889 C C . GLN A 1 110 ? 1.505 -9.541 -1.967 1.00 87.94 110 GLN A C 1
ATOM 891 O O . GLN A 1 110 ? 1.144 -9.597 -0.789 1.00 87.94 110 GLN A O 1
ATOM 896 N N . ILE A 1 111 ? 1.053 -8.600 -2.804 1.00 90.44 111 ILE A N 1
ATOM 897 C CA . ILE A 1 111 ? 0.163 -7.519 -2.348 1.00 90.44 111 ILE A CA 1
ATOM 898 C C . ILE A 1 111 ? -1.205 -8.065 -1.895 1.00 90.44 111 ILE A C 1
ATOM 900 O O . ILE A 1 111 ? -1.729 -7.649 -0.860 1.00 90.44 111 ILE A O 1
ATOM 904 N N . ASN A 1 112 ? -1.727 -9.091 -2.579 1.00 91.31 112 ASN A N 1
ATOM 905 C CA . ASN A 1 112 ? -2.947 -9.792 -2.175 1.00 91.31 112 ASN A CA 1
ATOM 906 C C . ASN A 1 112 ? -2.785 -10.527 -0.841 1.00 91.31 112 ASN A C 1
ATOM 908 O O . ASN A 1 112 ? -3.727 -10.571 -0.051 1.00 91.31 112 ASN A O 1
ATOM 912 N N . SER A 1 113 ? -1.600 -11.074 -0.550 1.00 89.81 113 SER A N 1
ATOM 913 C CA . SER A 1 113 ? -1.334 -11.716 0.740 1.00 89.81 113 SER A CA 1
ATOM 914 C C . SER A 1 113 ? -1.458 -10.724 1.898 1.00 89.81 113 SER A C 1
ATOM 916 O O . SER A 1 113 ? -1.985 -11.078 2.953 1.00 89.81 113 SER A O 1
ATOM 918 N N . TYR A 1 114 ? -1.053 -9.466 1.695 1.00 89.00 114 TYR A N 1
ATOM 919 C CA . TYR A 1 114 ? -1.203 -8.410 2.694 1.00 89.00 114 TYR A CA 1
ATOM 920 C C . TYR A 1 114 ? -2.674 -8.027 2.869 1.00 89.00 114 TYR A C 1
ATOM 922 O O . TYR A 1 114 ? -3.152 -7.970 4.003 1.00 89.00 114 TYR A O 1
ATOM 930 N N . ALA A 1 115 ? -3.407 -7.851 1.767 1.00 89.81 115 ALA A N 1
ATOM 931 C CA . ALA A 1 115 ? -4.843 -7.574 1.801 1.00 89.81 115 ALA A CA 1
ATOM 932 C C . ALA A 1 115 ? -5.623 -8.675 2.532 1.00 89.81 115 ALA A C 1
ATOM 934 O O . ALA A 1 115 ? -6.424 -8.402 3.431 1.00 89.81 115 ALA A O 1
ATOM 935 N N . TYR A 1 116 ? -5.335 -9.936 2.210 1.00 89.38 116 TYR A N 1
ATOM 936 C CA . TYR A 1 116 ? -5.916 -11.088 2.888 1.00 89.38 116 TYR A CA 1
ATOM 937 C C . TYR A 1 116 ? -5.577 -11.095 4.382 1.00 89.38 116 TYR A C 1
ATOM 939 O O . TYR A 1 116 ? -6.442 -11.340 5.222 1.00 89.38 116 TYR A O 1
ATOM 947 N N . ALA A 1 117 ? -4.332 -10.786 4.742 1.00 85.88 117 ALA A N 1
ATOM 948 C CA . ALA A 1 117 ? -3.912 -10.802 6.134 1.00 85.88 117 ALA A CA 1
ATOM 949 C C . ALA A 1 117 ? -4.568 -9.704 6.978 1.00 85.88 117 ALA A C 1
ATOM 951 O O . ALA A 1 117 ? -4.894 -9.950 8.133 1.00 85.88 117 ALA A O 1
ATOM 952 N N . VAL A 1 118 ? -4.814 -8.522 6.410 1.00 83.31 118 VAL A N 1
ATOM 953 C CA . VAL A 1 118 ? -5.548 -7.449 7.099 1.00 83.31 118 VAL A CA 1
ATOM 954 C C . VAL A 1 118 ? -7.028 -7.791 7.242 1.00 83.31 118 VAL A C 1
ATOM 956 O O . VAL A 1 118 ? -7.590 -7.650 8.323 1.00 83.31 118 VAL A O 1
ATOM 959 N N . THR A 1 119 ? -7.655 -8.278 6.171 1.00 83.56 119 THR A N 1
ATOM 960 C CA . THR A 1 119 ? -9.104 -8.554 6.149 1.00 83.56 119 THR A CA 1
ATOM 961 C C . THR A 1 119 ? -9.510 -9.758 6.998 1.00 83.56 119 THR A C 1
ATOM 963 O O . THR A 1 119 ? -10.639 -9.813 7.486 1.00 83.56 119 THR A O 1
ATOM 966 N N . THR A 1 120 ? -8.609 -10.723 7.197 1.00 83.38 120 THR A N 1
ATOM 967 C CA . THR A 1 120 ? -8.882 -11.927 8.001 1.00 83.38 120 THR A CA 1
ATOM 968 C C . THR A 1 120 ? -8.436 -11.824 9.454 1.00 83.38 120 THR A C 1
ATOM 970 O O . THR A 1 120 ? -8.826 -12.662 10.267 1.00 83.38 120 THR A O 1
ATOM 973 N N . ASP A 1 121 ? -7.650 -10.809 9.817 1.00 79.38 121 ASP A N 1
ATOM 974 C CA . ASP A 1 121 ? -7.207 -10.631 11.194 1.00 79.38 121 ASP A CA 1
ATOM 975 C C . ASP A 1 121 ? -8.354 -10.084 12.059 1.00 79.38 121 ASP A C 1
ATOM 977 O O . ASP A 1 121 ? -8.825 -8.955 11.906 1.00 79.38 121 ASP A O 1
ATOM 981 N N . GLU A 1 122 ? -8.810 -10.914 13.001 1.00 74.88 122 GLU A N 1
ATOM 982 C CA . GLU A 1 122 ? -9.975 -10.642 13.849 1.00 74.88 122 GLU A CA 1
ATOM 983 C C . GLU A 1 122 ? -9.864 -9.344 14.650 1.00 74.88 122 GLU A C 1
ATOM 985 O O . GLU A 1 122 ? -10.879 -8.770 15.042 1.00 74.88 122 GLU A O 1
ATOM 990 N N . ARG A 1 123 ? -8.644 -8.845 14.868 1.00 74.00 123 ARG A N 1
ATOM 991 C CA . ARG A 1 123 ? -8.410 -7.605 15.608 1.00 74.00 123 ARG A CA 1
ATOM 992 C C . ARG A 1 123 ? -8.913 -6.362 14.860 1.00 74.00 123 ARG A C 1
ATOM 994 O O . ARG A 1 123 ? -9.117 -5.339 15.507 1.00 74.00 123 ARG A O 1
ATOM 1001 N N . TYR A 1 124 ? -9.143 -6.457 13.547 1.00 73.25 124 TYR A N 1
ATOM 1002 C CA . TYR A 1 124 ? -9.665 -5.375 12.698 1.00 73.25 124 TYR A CA 1
ATOM 1003 C C . TYR A 1 124 ? -11.135 -5.562 12.306 1.00 73.25 124 TYR A C 1
ATOM 1005 O O . TYR A 1 124 ? -11.726 -4.662 11.721 1.00 73.25 124 TYR A O 1
ATOM 1013 N N . ARG A 1 125 ? -11.767 -6.691 12.664 1.00 69.81 125 ARG A N 1
ATOM 1014 C CA . ARG A 1 125 ? -13.161 -7.001 12.283 1.00 69.81 125 ARG A CA 1
ATOM 1015 C C . ARG A 1 125 ? -14.200 -5.981 12.750 1.00 69.81 125 ARG A C 1
ATOM 1017 O O . ARG A 1 125 ? -15.281 -5.931 12.178 1.00 69.81 125 ARG A O 1
ATOM 1024 N N . HIS A 1 126 ? -13.897 -5.219 13.797 1.00 68.00 126 HIS A N 1
ATOM 1025 C CA . HIS A 1 126 ? -14.795 -4.217 14.379 1.00 68.00 126 HIS A CA 1
ATOM 1026 C C . HIS A 1 126 ? -14.433 -2.776 13.987 1.00 68.00 126 HIS A C 1
ATOM 1028 O O . HIS A 1 126 ? -15.047 -1.837 14.485 1.00 68.00 126 HIS A O 1
ATOM 1034 N N . ASP A 1 127 ? -13.418 -2.587 13.141 1.00 75.75 127 ASP A N 1
ATOM 1035 C CA . ASP A 1 127 ? -12.935 -1.271 12.723 1.00 75.75 127 ASP A CA 1
ATOM 1036 C C . ASP A 1 127 ? -13.617 -0.837 11.417 1.00 75.75 127 ASP A C 1
ATOM 1038 O O . ASP A 1 127 ? -13.015 -0.823 10.347 1.00 75.75 127 ASP A O 1
ATOM 1042 N N . GLU A 1 128 ? -14.911 -0.515 11.504 1.00 77.94 128 GLU A N 1
ATOM 1043 C CA . GLU A 1 128 ? -15.726 -0.089 10.352 1.00 77.94 128 GLU A CA 1
ATOM 1044 C C . GLU A 1 128 ? -15.370 1.321 9.850 1.00 77.94 128 GLU A C 1
ATOM 1046 O O . GLU A 1 128 ? -15.737 1.702 8.739 1.00 77.94 128 GLU A O 1
ATOM 1051 N N . GLU A 1 129 ? -14.655 2.109 10.658 1.00 83.69 129 GLU A N 1
ATOM 1052 C CA . GLU A 1 129 ? -14.260 3.474 10.303 1.00 83.69 129 GLU A CA 1
ATOM 1053 C C . GLU A 1 129 ? -12.924 3.519 9.533 1.00 83.69 129 GLU A C 1
ATOM 1055 O O . GLU A 1 129 ? -12.553 4.581 9.020 1.00 83.69 129 GLU A O 1
ATOM 1060 N N . THR A 1 130 ? -12.211 2.389 9.417 1.00 85.56 130 THR A N 1
ATOM 1061 C CA . THR A 1 130 ? -10.929 2.298 8.706 1.00 85.56 130 THR A CA 1
ATOM 1062 C C . THR A 1 130 ? -11.064 1.591 7.357 1.00 85.56 130 THR A C 1
ATOM 1064 O O . THR A 1 130 ? -11.338 0.397 7.279 1.00 85.56 130 THR A O 1
ATOM 1067 N N . CYS A 1 131 ? -10.778 2.318 6.278 1.00 87.44 131 CYS A N 1
ATOM 1068 C CA . CYS A 1 131 ? -10.675 1.777 4.927 1.00 87.44 131 CYS A CA 1
ATOM 1069 C C . CYS A 1 131 ? -9.218 1.423 4.601 1.00 87.44 131 CYS A C 1
ATOM 1071 O O . CYS A 1 131 ? -8.325 2.251 4.796 1.00 87.44 131 CYS A O 1
ATOM 1073 N N . TRP A 1 132 ? -8.988 0.212 4.086 1.00 88.69 132 TRP A N 1
ATOM 1074 C CA . TRP A 1 132 ? -7.670 -0.266 3.668 1.00 88.69 132 TRP A CA 1
ATOM 1075 C C . TRP A 1 132 ? -7.595 -0.416 2.150 1.00 88.69 132 TRP A C 1
ATOM 1077 O O . TRP A 1 132 ? -8.407 -1.118 1.548 1.00 88.69 132 TRP A O 1
ATOM 1087 N N . GLU A 1 133 ? -6.573 0.186 1.552 1.00 91.75 133 GLU A N 1
ATOM 1088 C CA . GLU A 1 133 ? -6.222 0.048 0.143 1.00 91.75 133 GLU A CA 1
ATOM 1089 C C . GLU A 1 133 ? -4.820 -0.544 -0.010 1.00 91.75 133 GLU A C 1
ATOM 1091 O O . GLU A 1 133 ? -3.941 -0.346 0.832 1.00 91.75 133 GLU A O 1
ATOM 1096 N N . PHE A 1 134 ? -4.612 -1.284 -1.098 1.00 91.81 134 PHE A N 1
ATOM 1097 C CA . PHE A 1 134 ? -3.368 -1.995 -1.376 1.00 91.81 134 PHE A CA 1
ATOM 1098 C C . PHE A 1 134 ? -2.963 -1.747 -2.822 1.00 91.81 134 PHE A C 1
ATOM 1100 O O . PHE A 1 134 ? -3.677 -2.143 -3.743 1.00 91.81 134 PHE A O 1
ATOM 1107 N N . TRP A 1 135 ? -1.853 -1.047 -3.020 1.00 92.81 135 TRP A N 1
ATOM 1108 C CA . TRP A 1 135 ? -1.362 -0.666 -4.337 1.00 92.81 135 TRP A CA 1
ATOM 1109 C C . TRP A 1 13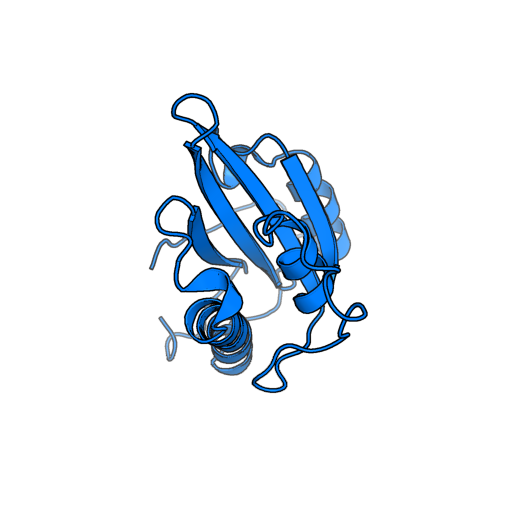5 ? -0.030 -1.352 -4.617 1.00 92.81 135 TRP A C 1
ATOM 1111 O O . TRP A 1 135 ? 0.888 -1.344 -3.796 1.00 92.81 135 TRP A O 1
ATOM 1121 N N . LEU A 1 136 ? 0.075 -1.921 -5.812 1.00 90.75 136 LEU A N 1
ATOM 1122 C CA . LEU A 1 136 ? 1.321 -2.413 -6.378 1.00 90.75 136 LEU A CA 1
ATOM 1123 C C . LEU A 1 136 ? 1.755 -1.434 -7.468 1.00 90.75 136 LEU A C 1
ATOM 1125 O O . LEU A 1 136 ? 1.011 -1.199 -8.417 1.00 90.75 136 LEU A O 1
ATOM 1129 N N . VAL A 1 137 ? 2.946 -0.857 -7.326 1.00 87.88 137 VAL A N 1
ATOM 1130 C CA . VAL A 1 137 ? 3.453 0.185 -8.226 1.00 87.88 137 VAL A CA 1
ATOM 1131 C C . VAL A 1 137 ? 4.686 -0.321 -8.964 1.00 87.88 137 VAL A C 1
ATOM 1133 O O . VAL A 1 137 ? 5.691 -0.707 -8.361 1.00 87.88 137 VAL A O 1
ATOM 1136 N N . GLY A 1 138 ? 4.614 -0.279 -10.290 1.00 85.12 138 GLY A N 1
ATOM 1137 C CA . GLY A 1 138 ? 5.688 -0.618 -11.217 1.00 85.12 138 GLY A CA 1
ATOM 1138 C C . GLY A 1 138 ? 5.442 0.043 -12.573 1.00 85.12 138 GLY A C 1
ATOM 1139 O O . GLY A 1 138 ? 4.411 0.677 -12.781 1.00 85.12 138 GLY A O 1
ATOM 1140 N N . ASN A 1 139 ? 6.390 -0.091 -13.501 1.00 79.50 139 ASN A N 1
ATOM 1141 C CA . ASN A 1 139 ? 6.300 0.568 -14.812 1.00 79.50 139 ASN A CA 1
ATOM 1142 C C . ASN A 1 139 ? 5.671 -0.307 -15.902 1.00 79.50 139 ASN A C 1
ATOM 1144 O O . ASN A 1 139 ? 5.406 0.178 -17.000 1.00 79.50 139 ASN A O 1
ATOM 1148 N N . SER A 1 140 ? 5.524 -1.606 -15.665 1.00 76.69 140 SER A N 1
ATOM 1149 C CA . SER A 1 140 ? 4.993 -2.545 -16.651 1.00 76.69 140 SER A CA 1
ATOM 1150 C C . SER A 1 140 ? 4.331 -3.699 -15.923 1.00 76.69 140 SER A C 1
ATOM 1152 O O . SER A 1 140 ? 4.866 -4.168 -14.921 1.00 76.69 140 SER A O 1
ATOM 1154 N N . ILE A 1 141 ? 3.195 -4.148 -16.431 1.00 75.31 141 ILE A N 1
ATOM 1155 C CA . ILE A 1 141 ? 2.473 -5.327 -15.963 1.00 75.31 141 ILE A CA 1
ATOM 1156 C C . ILE A 1 141 ? 2.523 -6.378 -17.070 1.00 75.31 141 ILE A C 1
ATOM 1158 O O . ILE A 1 141 ? 2.542 -6.020 -18.245 1.00 75.31 141 ILE A O 1
ATOM 1162 N N . ASP A 1 142 ? 2.661 -7.647 -16.700 1.00 77.31 142 ASP A N 1
ATOM 1163 C CA . ASP A 1 142 ? 2.533 -8.753 -17.646 1.00 77.31 142 ASP A CA 1
ATOM 1164 C C . ASP A 1 142 ? 1.065 -8.854 -18.088 1.00 77.31 142 ASP A C 1
ATOM 1166 O O . ASP A 1 142 ? 0.162 -8.784 -17.251 1.00 77.31 142 ASP A O 1
ATOM 1170 N N . ASP A 1 143 ? 0.830 -9.033 -19.389 1.00 70.62 143 ASP A N 1
ATOM 1171 C CA . ASP A 1 143 ? -0.504 -9.112 -19.998 1.00 70.62 143 ASP A CA 1
ATOM 1172 C C . ASP A 1 143 ? -1.388 -10.195 -19.345 1.00 70.62 143 ASP A C 1
ATOM 1174 O O . ASP A 1 143 ? -2.614 -10.129 -19.410 1.00 70.62 143 ASP A O 1
ATOM 1178 N N . VAL A 1 144 ? -0.782 -11.206 -18.710 1.00 62.00 144 VAL A N 1
ATOM 1179 C CA . VAL A 1 144 ? -1.489 -12.306 -18.029 1.00 62.00 144 VAL A CA 1
ATOM 1180 C C . VAL A 1 144 ? -2.181 -11.868 -16.731 1.00 62.00 144 VAL A C 1
ATOM 1182 O O . VAL A 1 144 ? -3.173 -12.478 -16.334 1.00 62.00 144 VAL A O 1
ATOM 1185 N N . VAL A 1 145 ? -1.673 -10.834 -16.057 1.00 61.16 145 VAL A N 1
ATOM 1186 C CA . VAL A 1 145 ? -2.175 -10.369 -14.746 1.00 61.16 145 VAL A CA 1
ATOM 1187 C C . VAL A 1 145 ? -2.890 -9.017 -14.807 1.00 61.16 145 VAL A C 1
ATOM 1189 O O . VAL A 1 145 ? -3.199 -8.453 -13.755 1.00 61.16 145 VAL A O 1
ATOM 1192 N N . GLN A 1 146 ? -3.143 -8.508 -16.015 1.00 54.09 146 GLN A N 1
ATOM 1193 C CA . GLN A 1 146 ? -3.825 -7.237 -16.253 1.00 54.09 146 GLN A CA 1
ATOM 1194 C C . GLN A 1 146 ? -5.352 -7.335 -16.093 1.00 54.09 146 GLN A C 1
ATOM 1196 O O . GLN A 1 146 ? -5.951 -8.345 -16.528 1.00 54.09 146 GLN A O 1
#

InterPro domains:
  IPR011856 tRNA endonuclease-like domain superfamily [G3DSA:3.40.1350.10] (15-146)

Radius of gyration: 16.19 Å; Cα contacts (8 Å, |Δi|>4): 209; chains: 1; bounding box: 34×31×49 Å

Mean predicted aligned error: 9.0 Å

pLDDT: mean 76.07, std 15.85, range [31.75, 92.81]